Protein AF-A0A1H7T456-F1 (afdb_monomer)

Structure (mmCIF, N/CA/C/O backbone):
data_AF-A0A1H7T456-F1
#
_entry.id   AF-A0A1H7T456-F1
#
loop_
_atom_site.group_PDB
_atom_site.id
_atom_site.type_symbol
_atom_site.label_atom_id
_atom_site.label_alt_id
_atom_site.label_comp_id
_atom_site.label_asym_id
_atom_site.label_entity_id
_atom_site.label_seq_id
_atom_site.pdbx_PDB_ins_code
_atom_site.Cartn_x
_atom_site.Cartn_y
_atom_site.Cartn_z
_atom_site.occupancy
_atom_site.B_iso_or_equiv
_atom_site.auth_seq_id
_atom_site.auth_comp_id
_atom_site.auth_asym_id
_atom_site.auth_atom_id
_atom_site.pdbx_PDB_model_num
ATOM 1 N N . MET A 1 1 ? -20.010 29.864 -3.613 1.00 35.97 1 MET A N 1
ATOM 2 C CA . MET A 1 1 ? -19.569 29.038 -4.760 1.00 35.97 1 MET A CA 1
ATOM 3 C C . MET A 1 1 ? -18.246 28.387 -4.394 1.00 35.97 1 MET A C 1
ATOM 5 O O . MET A 1 1 ? -17.247 29.079 -4.259 1.00 35.97 1 MET A O 1
ATOM 9 N N . THR A 1 2 ? -18.278 27.090 -4.102 1.00 37.38 2 THR A N 1
ATOM 10 C CA . THR A 1 2 ? -17.153 26.292 -3.592 1.00 37.38 2 THR A CA 1
ATOM 11 C C . THR A 1 2 ? -16.057 26.164 -4.649 1.00 37.38 2 THR A C 1
ATOM 13 O O . THR A 1 2 ? -16.318 25.664 -5.740 1.00 37.38 2 THR A O 1
ATOM 16 N N . LEU A 1 3 ? -14.831 26.604 -4.336 1.00 43.25 3 LEU A N 1
ATOM 17 C CA . LEU A 1 3 ? -13.657 26.368 -5.179 1.00 43.25 3 LEU A CA 1
ATOM 18 C C . LEU A 1 3 ? -13.373 24.857 -5.234 1.00 43.25 3 LEU A C 1
ATOM 20 O O . LEU A 1 3 ? -12.756 24.287 -4.333 1.00 43.25 3 LEU A O 1
ATOM 24 N N . MET A 1 4 ? -13.811 24.204 -6.310 1.00 36.12 4 MET A N 1
ATOM 25 C CA . MET A 1 4 ? -13.294 22.900 -6.711 1.00 36.12 4 MET A CA 1
ATOM 26 C C . MET A 1 4 ? -11.824 23.074 -7.098 1.00 36.12 4 MET A C 1
ATOM 28 O O . MET A 1 4 ? -11.492 23.676 -8.119 1.00 36.12 4 MET A O 1
ATOM 32 N N . ARG A 1 5 ? -10.926 22.560 -6.255 1.00 43.53 5 ARG A N 1
ATOM 33 C CA . ARG A 1 5 ? -9.494 22.465 -6.547 1.00 43.53 5 ARG A CA 1
ATOM 34 C C . ARG A 1 5 ? -9.312 21.571 -7.776 1.00 43.53 5 ARG A C 1
ATOM 36 O O . ARG A 1 5 ? -9.475 20.355 -7.695 1.00 43.53 5 ARG A O 1
ATOM 43 N N . LYS A 1 6 ? -8.992 22.187 -8.914 1.00 38.25 6 LYS A N 1
ATOM 44 C CA . LYS A 1 6 ? -8.613 21.512 -10.159 1.00 38.25 6 LYS A CA 1
ATOM 45 C C . LYS A 1 6 ? -7.351 20.687 -9.870 1.00 38.25 6 LYS A C 1
ATOM 47 O O . LYS A 1 6 ? -6.287 21.256 -9.637 1.00 38.25 6 LYS A O 1
ATOM 52 N N . ARG A 1 7 ? -7.468 19.357 -9.798 1.00 41.75 7 ARG A N 1
ATOM 53 C CA . ARG A 1 7 ? -6.298 18.475 -9.681 1.00 41.75 7 ARG A CA 1
ATOM 54 C C . ARG A 1 7 ? -5.581 18.475 -11.029 1.00 41.75 7 ARG A C 1
ATOM 56 O O . ARG A 1 7 ? -6.198 18.242 -12.064 1.00 41.75 7 ARG A O 1
ATOM 63 N N . VAL A 1 8 ? -4.294 18.801 -10.977 1.00 40.78 8 VAL A N 1
ATOM 64 C CA . VAL A 1 8 ? -3.318 18.700 -12.065 1.00 40.78 8 VAL A CA 1
ATOM 65 C C . VAL A 1 8 ? -3.446 17.321 -12.720 1.00 40.78 8 VAL A C 1
ATOM 67 O O . VAL A 1 8 ? -3.282 16.310 -12.041 1.00 40.78 8 VAL A O 1
ATOM 70 N N . SER A 1 9 ? -3.775 17.290 -14.015 1.00 44.75 9 SER A N 1
ATOM 71 C CA . SER A 1 9 ? -3.486 16.128 -14.862 1.00 44.75 9 SER A CA 1
ATOM 72 C C . SER A 1 9 ? -1.991 16.159 -15.143 1.00 44.75 9 SER A C 1
ATOM 74 O O . SER A 1 9 ? -1.476 17.170 -15.617 1.00 44.75 9 SER A O 1
ATOM 76 N N . LEU A 1 10 ? -1.297 15.104 -14.727 1.00 41.81 10 LEU A N 1
ATOM 77 C CA . LEU A 1 10 ? 0.098 14.871 -15.060 1.00 41.81 10 LEU A CA 1
ATOM 78 C C . LEU A 1 10 ? 0.103 13.702 -16.042 1.00 41.81 10 LEU A C 1
ATOM 80 O O . LEU A 1 10 ? -0.126 12.558 -15.650 1.00 41.81 10 LEU A O 1
ATOM 84 N N . ASP A 1 11 ? 0.304 14.010 -17.317 1.00 36.66 11 ASP A N 1
ATOM 85 C CA . ASP A 1 11 ? 0.242 13.054 -18.420 1.00 36.66 11 ASP A CA 1
ATOM 86 C C . ASP A 1 11 ? 1.558 12.257 -18.471 1.00 36.66 11 ASP A C 1
ATOM 88 O O . ASP A 1 11 ? 2.381 12.399 -19.371 1.00 36.66 11 ASP A O 1
ATOM 92 N N . ALA A 1 12 ? 1.802 11.428 -17.459 1.00 39.56 12 ALA A N 1
ATOM 93 C CA . ALA A 1 12 ? 2.766 10.344 -17.555 1.00 39.56 12 ALA A CA 1
ATOM 94 C C . ALA A 1 12 ? 1.983 9.102 -17.983 1.00 39.56 12 ALA A C 1
ATOM 96 O O . ALA A 1 12 ? 1.203 8.564 -17.200 1.00 39.56 12 ALA A O 1
ATOM 97 N N . VAL A 1 13 ? 2.166 8.637 -19.223 1.00 42.53 13 VAL A N 1
ATOM 98 C CA . VAL A 1 13 ? 1.592 7.358 -19.678 1.00 42.53 13 VAL A CA 1
ATOM 99 C C . VAL A 1 13 ? 2.400 6.207 -19.061 1.00 42.53 13 VAL A C 1
ATOM 101 O O . VAL A 1 13 ? 3.111 5.474 -19.739 1.00 42.53 13 VAL A O 1
ATOM 104 N N . GLY A 1 14 ? 2.341 6.086 -17.738 1.00 48.25 14 GLY A N 1
ATOM 105 C CA . GLY A 1 14 ? 2.567 4.836 -17.030 1.00 48.25 14 GLY A CA 1
ATOM 106 C C . GLY A 1 14 ? 1.208 4.172 -16.874 1.00 48.25 14 GLY A C 1
ATOM 107 O O . GLY A 1 14 ? 0.253 4.832 -16.469 1.00 48.25 14 GLY A O 1
ATOM 108 N N . GLN A 1 15 ? 1.083 2.891 -17.220 1.00 52.28 15 GLN A N 1
ATOM 109 C CA . GLN A 1 15 ? -0.116 2.130 -16.869 1.00 52.28 15 GLN A CA 1
ATOM 110 C C . GLN A 1 15 ? -0.268 2.181 -15.345 1.00 52.28 15 GLN A C 1
ATOM 112 O O . GLN A 1 15 ? 0.459 1.513 -14.616 1.00 52.28 15 GLN A O 1
ATOM 117 N N . HIS A 1 16 ? -1.176 3.024 -14.863 1.00 61.12 16 HIS A N 1
ATOM 118 C CA . HIS A 1 16 ? -1.498 3.108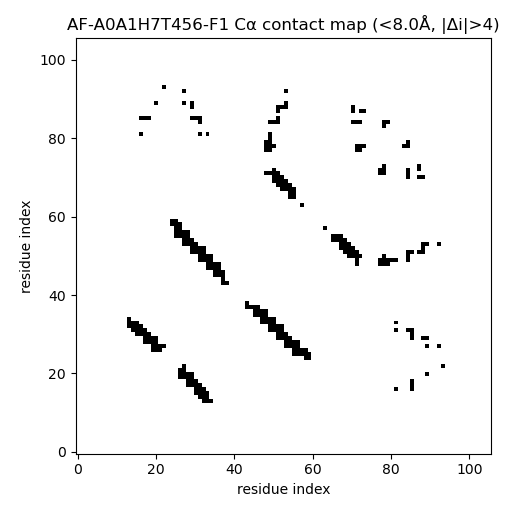 -13.452 1.00 61.12 16 HIS A CA 1
ATOM 119 C C . HIS A 1 16 ? -2.499 2.000 -13.156 1.00 61.12 16 HIS A C 1
ATOM 121 O O . HIS A 1 16 ? -3.709 2.208 -13.206 1.00 61.12 16 HIS A O 1
ATOM 127 N N . MET A 1 17 ? -2.001 0.796 -12.870 1.00 78.19 17 MET A N 1
ATOM 128 C CA . MET A 1 17 ? -2.847 -0.188 -12.206 1.00 78.19 17 MET A CA 1
ATOM 129 C C . MET A 1 17 ? -3.147 0.351 -10.811 1.00 78.19 17 MET A C 1
ATOM 131 O O . MET A 1 17 ? -2.245 0.450 -9.982 1.00 78.19 17 MET A O 1
ATOM 135 N N . ASN A 1 18 ? -4.396 0.727 -10.559 1.00 83.25 18 ASN A N 1
ATOM 136 C CA . ASN A 1 18 ? -4.856 1.129 -9.241 1.00 83.25 18 ASN A CA 1
ATOM 137 C C . ASN A 1 18 ? -5.957 0.193 -8.749 1.00 83.25 18 ASN A C 1
ATOM 139 O O . ASN A 1 18 ? -6.806 -0.271 -9.512 1.00 83.25 18 ASN A O 1
ATOM 143 N N . ARG A 1 19 ? -5.933 -0.103 -7.454 1.00 87.25 19 ARG A N 1
ATOM 144 C CA . ARG A 1 19 ? -6.968 -0.874 -6.778 1.00 87.25 19 ARG A CA 1
ATOM 145 C C . ARG A 1 19 ? -7.240 -0.279 -5.415 1.00 87.25 19 ARG A C 1
ATOM 147 O O . ARG A 1 19 ? -6.330 0.019 -4.646 1.00 87.25 19 ARG A O 1
ATOM 154 N N . THR A 1 20 ? -8.524 -0.159 -5.124 1.00 86.25 20 THR A N 1
ATOM 155 C CA . THR A 1 20 ? -9.006 0.252 -3.817 1.00 86.25 20 THR A CA 1
ATOM 156 C C . THR A 1 20 ? -9.396 -0.979 -3.013 1.00 86.25 20 THR A C 1
ATOM 158 O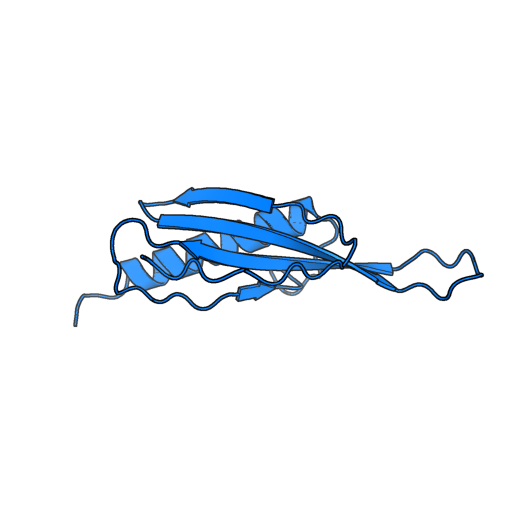 O . THR A 1 20 ? -10.130 -1.836 -3.501 1.00 86.25 20 THR A O 1
ATOM 161 N N . TYR A 1 21 ? -8.915 -1.050 -1.780 1.00 86.44 21 TYR A N 1
ATOM 162 C CA . TYR A 1 21 ? -9.180 -2.129 -0.841 1.00 86.44 21 TYR A CA 1
ATOM 163 C C . TYR A 1 21 ? -9.755 -1.566 0.449 1.00 86.44 21 TYR A C 1
ATOM 165 O O . TYR A 1 21 ? -9.393 -0.469 0.870 1.00 86.44 21 TYR A O 1
ATOM 173 N N . GLU A 1 22 ? -10.613 -2.335 1.105 1.00 87.62 22 GLU A N 1
ATOM 174 C CA . GLU A 1 22 ? -11.079 -2.022 2.450 1.00 87.62 22 GLU A CA 1
ATOM 175 C C . GLU A 1 22 ? -10.456 -3.008 3.437 1.00 87.62 22 GLU A C 1
ATOM 177 O O . GLU A 1 22 ? -10.410 -4.215 3.195 1.00 87.62 22 GLU A O 1
ATOM 182 N N . TYR A 1 23 ? -9.920 -2.488 4.537 1.00 88.25 23 TYR A N 1
ATOM 183 C CA . TYR A 1 23 ? -9.315 -3.292 5.589 1.00 88.25 23 TYR A CA 1
ATOM 184 C C . TYR A 1 23 ? -9.580 -2.649 6.945 1.00 88.25 23 TYR A C 1
ATOM 186 O O . TYR A 1 23 ? -9.191 -1.508 7.181 1.00 88.25 23 TYR A O 1
ATOM 194 N N . ARG A 1 24 ? -10.265 -3.382 7.834 1.00 84.56 24 ARG A N 1
ATOM 195 C CA . ARG A 1 24 ? -10.606 -2.940 9.201 1.00 84.56 24 ARG A CA 1
ATOM 196 C C . ARG A 1 24 ? -11.255 -1.546 9.265 1.00 84.56 24 ARG A C 1
ATOM 198 O O . ARG A 1 24 ? -10.974 -0.769 10.167 1.00 84.56 24 ARG A O 1
ATOM 205 N N . GLY A 1 25 ? -12.099 -1.217 8.284 1.00 80.88 25 GLY A N 1
ATOM 206 C CA . GLY A 1 25 ? -12.768 0.088 8.194 1.00 80.88 25 GLY A CA 1
ATOM 207 C C . GLY A 1 25 ? -11.919 1.216 7.592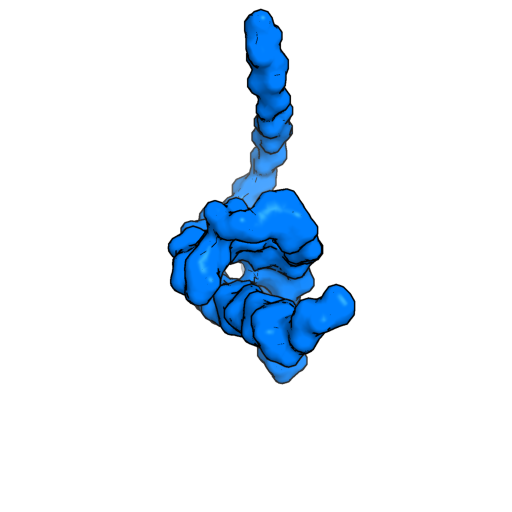 1.00 80.88 25 GLY A C 1
ATOM 208 O O . GLY A 1 25 ? -12.415 2.329 7.446 1.00 80.88 25 GLY A O 1
ATOM 209 N N . TYR A 1 26 ? -10.672 0.952 7.194 1.00 82.31 26 TYR A N 1
ATOM 210 C CA . TYR A 1 26 ? -9.847 1.874 6.412 1.00 82.31 26 TYR A CA 1
ATOM 211 C C . TYR A 1 26 ? -9.935 1.544 4.926 1.00 82.31 26 TYR A C 1
ATOM 213 O O . TYR A 1 26 ? -10.016 0.376 4.542 1.00 82.31 26 TYR A O 1
ATOM 221 N N . ARG A 1 27 ? -9.857 2.574 4.079 1.00 85.50 27 ARG A N 1
ATOM 222 C CA . ARG A 1 27 ? -9.773 2.415 2.628 1.00 85.50 27 ARG A CA 1
ATOM 223 C C . ARG A 1 27 ? -8.342 2.673 2.163 1.00 85.50 27 ARG A C 1
ATOM 225 O O . ARG A 1 27 ? -7.777 3.732 2.425 1.00 85.50 27 ARG A O 1
ATOM 232 N N . LEU A 1 28 ? -7.762 1.704 1.468 1.00 85.31 28 LEU A N 1
ATOM 233 C CA . LEU A 1 28 ? -6.424 1.767 0.897 1.00 85.31 28 LEU A CA 1
ATOM 234 C C . LEU A 1 28 ? -6.543 1.901 -0.614 1.00 85.31 28 LEU A C 1
ATOM 236 O O . LEU A 1 28 ? -7.116 1.036 -1.266 1.00 85.31 28 LEU A O 1
ATOM 240 N N . ASP A 1 29 ? -5.986 2.964 -1.169 1.00 87.56 29 ASP A N 1
ATOM 241 C CA . ASP A 1 29 ? -5.789 3.127 -2.602 1.00 87.56 29 ASP A CA 1
ATOM 242 C C . ASP A 1 29 ? -4.343 2.753 -2.933 1.00 87.56 29 ASP A C 1
ATOM 244 O O . ASP A 1 29 ? -3.397 3.456 -2.566 1.00 87.56 29 ASP A O 1
ATOM 248 N N . VAL A 1 30 ? -4.168 1.597 -3.568 1.00 87.12 30 VAL A N 1
ATOM 249 C CA . VAL A 1 30 ? -2.863 1.091 -3.985 1.00 87.12 30 VAL A CA 1
ATOM 250 C C . VAL A 1 30 ? -2.755 1.276 -5.485 1.00 87.12 30 VAL A C 1
ATOM 252 O O . VAL A 1 30 ? -3.534 0.715 -6.250 1.00 87.12 30 VAL A O 1
ATOM 255 N N . SER A 1 31 ? -1.765 2.048 -5.906 1.00 87.75 31 SER A N 1
ATOM 256 C CA . SER A 1 31 ? -1.463 2.292 -7.313 1.00 87.75 31 SER A CA 1
ATOM 257 C C . SER A 1 31 ? -0.062 1.805 -7.647 1.00 87.75 31 SER A C 1
ATOM 259 O O . SER A 1 31 ? 0.802 1.768 -6.777 1.00 87.75 31 SER A O 1
ATOM 261 N N . VAL A 1 32 ? 0.168 1.412 -8.893 1.00 84.50 32 VAL A N 1
ATOM 262 C CA . VAL A 1 32 ? 1.486 0.993 -9.372 1.00 84.50 32 VAL A CA 1
ATOM 263 C C . VAL A 1 32 ? 1.982 1.971 -10.415 1.00 84.50 32 VAL A C 1
ATOM 265 O O . VAL A 1 32 ? 1.265 2.323 -11.347 1.00 84.50 32 VAL A O 1
ATOM 268 N N . GLU A 1 33 ? 3.228 2.388 -10.252 1.00 86.50 33 GLU A N 1
ATOM 269 C CA . GLU A 1 33 ? 3.994 3.113 -11.252 1.00 86.50 33 GLU A CA 1
ATOM 270 C C . GLU A 1 33 ? 5.007 2.151 -11.882 1.00 86.50 33 GLU A C 1
ATOM 272 O O . GLU A 1 33 ? 5.922 1.663 -11.215 1.00 86.50 33 GLU A O 1
ATOM 277 N N . ALA A 1 34 ? 4.844 1.865 -13.176 1.00 79.00 34 ALA A N 1
ATOM 278 C CA . ALA A 1 34 ? 5.798 1.081 -13.952 1.00 79.00 34 ALA A CA 1
ATOM 279 C C . ALA A 1 34 ? 6.799 2.012 -14.656 1.00 79.00 34 ALA A C 1
ATOM 281 O O . ALA A 1 34 ? 6.458 2.714 -15.608 1.00 79.00 34 ALA A O 1
ATOM 282 N N . LEU A 1 35 ? 8.053 2.002 -14.207 1.00 74.75 35 LEU A N 1
ATOM 283 C CA . LEU A 1 35 ? 9.154 2.725 -14.836 1.00 74.75 35 LEU A CA 1
ATOM 284 C C . LEU A 1 35 ? 9.842 1.815 -15.856 1.00 74.75 35 LEU A C 1
ATOM 286 O O . LEU A 1 35 ? 10.422 0.788 -15.499 1.00 74.75 35 LEU A O 1
ATOM 290 N N . CYS A 1 36 ? 9.794 2.195 -17.131 1.00 64.50 36 CYS A N 1
ATOM 291 C CA . CYS A 1 36 ? 10.549 1.528 -18.189 1.00 64.50 36 CYS A CA 1
ATOM 292 C C . CYS A 1 36 ? 11.870 2.267 -18.419 1.00 64.50 36 CYS A C 1
ATOM 294 O O . CYS A 1 36 ? 11.869 3.398 -18.900 1.00 64.50 36 CYS A O 1
ATOM 296 N N . PHE A 1 37 ? 12.999 1.619 -18.127 1.00 63.62 37 PHE A N 1
ATOM 297 C CA . PHE A 1 37 ? 14.316 2.139 -18.496 1.00 63.62 37 PHE A CA 1
ATOM 298 C C . PHE A 1 37 ? 14.745 1.513 -19.827 1.00 63.62 37 PHE A C 1
ATOM 300 O O . PHE A 1 37 ? 15.059 0.323 -19.890 1.00 63.62 37 PHE A O 1
ATOM 307 N N . GLY A 1 38 ? 14.731 2.306 -20.900 1.00 55.75 38 GLY A N 1
ATOM 308 C CA . GLY A 1 38 ? 15.195 1.893 -22.223 1.00 55.75 38 GLY A CA 1
ATOM 309 C C . GLY A 1 38 ? 15.687 3.087 -23.035 1.00 55.75 38 GLY A C 1
ATOM 310 O O . GLY A 1 38 ? 15.020 4.116 -23.099 1.00 55.75 38 GLY A O 1
ATOM 311 N N . GLN A 1 39 ? 16.861 2.960 -23.653 1.00 50.66 39 GLN A N 1
ATOM 312 C CA . GLN A 1 39 ? 17.328 3.914 -24.656 1.00 50.66 39 GLN A CA 1
ATOM 313 C C . GLN A 1 39 ? 16.527 3.680 -25.941 1.00 50.66 39 GLN A C 1
ATOM 315 O O . GLN A 1 39 ? 16.528 2.569 -26.476 1.00 50.66 39 GLN A O 1
ATOM 320 N N . ALA A 1 40 ? 15.836 4.712 -26.431 1.00 49.88 40 ALA A N 1
ATOM 321 C CA . ALA A 1 40 ? 15.128 4.650 -27.704 1.00 49.88 40 ALA A CA 1
ATOM 322 C C . ALA A 1 40 ? 16.101 4.203 -28.813 1.00 49.88 40 ALA A C 1
ATOM 324 O O . ALA A 1 40 ? 17.098 4.873 -29.072 1.00 49.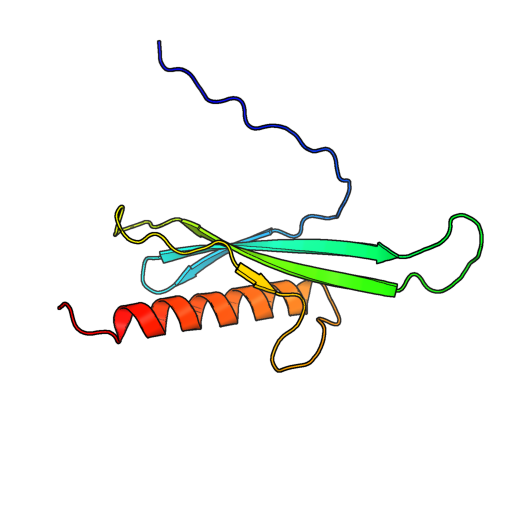88 40 ALA A O 1
ATOM 325 N N . GLY A 1 41 ? 15.836 3.050 -29.436 1.00 51.50 41 GLY A N 1
ATOM 326 C CA . GLY A 1 41 ? 16.549 2.600 -30.637 1.00 51.50 41 GLY A CA 1
ATOM 327 C C . GLY A 1 41 ? 17.394 1.328 -30.524 1.00 51.50 41 GLY A C 1
ATOM 328 O O . GLY A 1 41 ? 17.891 0.866 -31.547 1.00 51.50 41 GLY A O 1
ATOM 329 N N . ARG A 1 42 ? 17.543 0.700 -29.351 1.00 47.62 42 ARG A N 1
ATOM 330 C CA . ARG A 1 42 ? 18.119 -0.658 -29.271 1.00 47.62 42 ARG A CA 1
ATOM 331 C C . ARG A 1 42 ? 17.179 -1.561 -28.495 1.00 47.62 42 ARG A C 1
ATOM 333 O O . ARG A 1 42 ? 16.750 -1.198 -27.407 1.00 47.62 42 ARG A O 1
ATOM 340 N N . THR A 1 43 ? 16.893 -2.732 -29.061 1.00 49.16 43 THR A N 1
ATOM 341 C CA . THR A 1 43 ? 16.171 -3.875 -28.477 1.00 49.16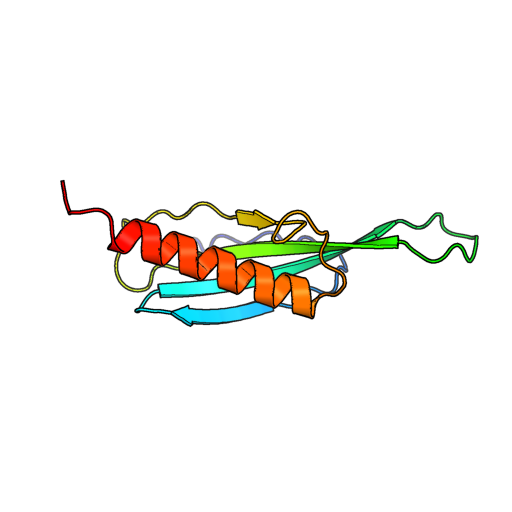 43 THR A CA 1
ATOM 342 C C . THR A 1 43 ? 16.917 -4.432 -27.259 1.00 49.16 43 THR A C 1
ATOM 344 O O . THR A 1 43 ? 17.317 -5.589 -27.210 1.00 49.16 43 THR A O 1
ATOM 347 N N . MET A 1 44 ? 17.200 -3.584 -26.281 1.00 48.41 44 MET A N 1
ATOM 348 C CA . MET A 1 44 ? 17.729 -3.968 -24.993 1.00 48.41 44 MET A CA 1
ATOM 349 C C . MET A 1 44 ? 16.500 -4.134 -24.116 1.00 48.41 44 MET A C 1
ATOM 351 O O . MET A 1 44 ? 15.770 -3.166 -23.913 1.00 48.41 44 MET A O 1
ATOM 355 N N . LEU A 1 45 ? 16.231 -5.377 -23.704 1.00 50.59 45 LEU A N 1
ATOM 356 C CA . LEU A 1 45 ? 15.168 -5.765 -22.772 1.00 50.59 45 LEU A CA 1
ATOM 357 C C . LEU A 1 45 ? 14.941 -4.645 -21.752 1.00 50.59 45 LEU A C 1
ATOM 359 O O . LEU A 1 45 ? 15.767 -4.453 -20.858 1.00 50.59 45 LEU A O 1
ATOM 363 N N . ALA A 1 46 ? 13.872 -3.866 -21.940 1.00 56.22 46 ALA A N 1
ATOM 364 C CA . ALA A 1 46 ? 13.576 -2.737 -21.077 1.00 56.22 46 ALA A CA 1
ATOM 365 C C . ALA A 1 46 ? 13.451 -3.281 -19.654 1.00 56.22 46 ALA A C 1
ATOM 367 O O . ALA A 1 46 ? 12.559 -4.084 -19.369 1.00 56.22 46 ALA A O 1
ATOM 368 N N . ARG A 1 47 ? 14.371 -2.893 -18.766 1.00 60.97 47 ARG A N 1
ATOM 369 C CA . ARG A 1 47 ? 14.256 -3.260 -17.356 1.00 60.97 47 ARG A CA 1
ATOM 370 C C . ARG A 1 47 ? 13.085 -2.458 -16.809 1.00 60.97 47 ARG A C 1
ATOM 372 O O . ARG A 1 47 ? 13.175 -1.237 -16.676 1.00 60.97 47 ARG A O 1
ATOM 379 N N . ARG A 1 48 ? 11.965 -3.139 -16.572 1.00 68.19 48 ARG A N 1
ATOM 380 C CA . ARG A 1 48 ? 10.811 -2.563 -15.885 1.00 68.19 48 ARG A CA 1
ATOM 381 C C . ARG A 1 48 ? 11.081 -2.594 -14.390 1.00 68.19 48 ARG A C 1
ATOM 383 O O . ARG A 1 48 ? 11.434 -3.639 -13.854 1.00 68.19 48 ARG A O 1
ATOM 390 N N . ARG A 1 49 ? 10.925 -1.449 -13.735 1.00 79.44 49 ARG A N 1
ATOM 391 C CA . ARG A 1 49 ? 10.867 -1.347 -12.277 1.00 79.44 49 ARG A CA 1
ATOM 392 C C . ARG A 1 49 ? 9.450 -0.959 -11.901 1.00 79.44 49 ARG A C 1
ATOM 394 O O . ARG A 1 49 ? 8.909 -0.021 -12.479 1.00 79.44 49 ARG A O 1
ATOM 401 N N . TYR A 1 50 ? 8.873 -1.662 -10.941 1.00 83.12 50 TYR A N 1
ATOM 402 C CA . TYR A 1 50 ? 7.533 -1.371 -10.451 1.00 83.12 50 TYR A CA 1
ATOM 403 C C . TYR A 1 50 ? 7.634 -0.718 -9.079 1.00 83.12 50 TYR A C 1
ATOM 405 O O . TYR A 1 50 ? 8.404 -1.165 -8.232 1.00 83.12 50 TYR A O 1
ATOM 413 N N . ILE A 1 51 ? 6.881 0.358 -8.878 1.00 84.88 51 ILE A N 1
ATOM 414 C CA . ILE A 1 51 ? 6.781 1.068 -7.606 1.00 84.88 51 ILE A CA 1
ATOM 415 C C . ILE A 1 51 ? 5.324 1.015 -7.165 1.00 84.88 51 ILE A C 1
ATOM 417 O O . ILE A 1 51 ? 4.447 1.534 -7.851 1.00 84.88 51 ILE A O 1
ATOM 421 N N . ALA A 1 52 ? 5.061 0.407 -6.016 1.00 86.75 52 ALA A N 1
ATOM 422 C CA . ALA A 1 52 ? 3.772 0.469 -5.355 1.00 86.75 52 ALA A CA 1
ATOM 423 C C . ALA A 1 52 ? 3.645 1.792 -4.596 1.00 86.75 52 ALA A C 1
ATOM 425 O O . ALA A 1 52 ? 4.491 2.145 -3.776 1.00 86.75 52 ALA A O 1
ATOM 426 N N . VAL A 1 53 ? 2.568 2.521 -4.843 1.00 86.75 53 VAL A N 1
ATOM 427 C CA . VAL A 1 53 ? 2.218 3.764 -4.167 1.00 86.75 53 VAL A CA 1
ATOM 428 C C . VAL A 1 53 ? 0.928 3.535 -3.397 1.00 86.75 53 VAL A C 1
ATOM 430 O O . VAL A 1 53 ? -0.137 3.364 -3.988 1.00 86.75 53 VAL A O 1
ATOM 433 N N . VAL A 1 54 ? 1.028 3.542 -2.073 1.00 84.31 54 VAL A N 1
ATOM 434 C CA . VAL A 1 54 ? -0.086 3.295 -1.156 1.00 84.31 54 VAL A CA 1
ATOM 435 C C . VAL A 1 54 ? -0.541 4.618 -0.566 1.00 84.31 54 VAL A C 1
ATOM 437 O O . VAL A 1 54 ? 0.238 5.333 0.071 1.00 84.31 54 VAL A O 1
ATOM 440 N N . ARG A 1 55 ? -1.815 4.937 -0.763 1.00 84.50 55 ARG A N 1
ATOM 441 C CA . ARG A 1 55 ? -2.493 6.079 -0.156 1.00 84.50 55 ARG A CA 1
ATOM 442 C C . ARG A 1 55 ? -3.621 5.564 0.716 1.00 84.50 55 ARG A C 1
ATOM 444 O O . ARG A 1 55 ? -4.383 4.695 0.309 1.00 84.50 55 ARG A O 1
ATOM 451 N N . PHE A 1 56 ? -3.758 6.131 1.901 1.00 79.75 56 PHE A N 1
ATOM 452 C CA . PHE A 1 56 ? -4.860 5.796 2.788 1.00 79.75 56 PHE A CA 1
ATOM 453 C C . PHE A 1 56 ? -5.898 6.895 2.701 1.00 79.75 56 PHE A C 1
ATOM 455 O O . PHE A 1 56 ? -5.584 8.082 2.788 1.00 79.75 56 PHE A O 1
ATOM 462 N N . VAL A 1 57 ? -7.140 6.481 2.532 1.00 69.88 57 VAL A N 1
ATOM 463 C CA . VAL A 1 57 ? -8.299 7.348 2.637 1.00 69.88 57 VAL A CA 1
ATOM 464 C C . VAL A 1 57 ? -9.007 6.907 3.907 1.00 69.88 57 VAL A C 1
ATOM 466 O O . VAL A 1 57 ? -9.616 5.837 3.958 1.00 69.88 57 VAL A O 1
ATOM 469 N N . ALA A 1 58 ? -8.856 7.686 4.976 1.00 63.97 58 ALA A N 1
ATOM 470 C CA . ALA A 1 58 ? -9.532 7.387 6.227 1.00 63.97 58 ALA A CA 1
ATOM 471 C C . ALA A 1 58 ? -11.050 7.471 6.011 1.00 63.97 58 ALA A C 1
ATOM 473 O O . ALA A 1 58 ? -11.554 8.485 5.529 1.00 63.97 58 ALA A O 1
ATOM 474 N N . ALA A 1 59 ? -11.769 6.396 6.341 1.00 56.81 59 ALA A N 1
ATOM 475 C CA . ALA A 1 59 ? -13.230 6.388 6.310 1.00 56.81 59 ALA A CA 1
ATOM 476 C C . ALA A 1 59 ? -13.847 6.696 7.688 1.00 56.81 59 ALA A C 1
ATOM 478 O O . ALA A 1 59 ? -15.014 7.066 7.741 1.00 56.81 59 ALA A O 1
ATOM 479 N N . HIS A 1 60 ? -13.074 6.580 8.780 1.00 54.38 60 HIS A N 1
ATOM 480 C CA . HIS A 1 60 ? -13.593 6.687 10.151 1.00 54.38 60 HIS A CA 1
ATOM 481 C C . HIS A 1 60 ? -12.842 7.667 11.068 1.00 54.38 60 HIS A C 1
ATOM 483 O O . HIS A 1 60 ? -13.494 8.379 11.824 1.00 54.38 60 HIS A O 1
ATOM 489 N N . ASP A 1 61 ? -11.513 7.768 10.970 1.00 56.84 61 ASP A N 1
ATOM 490 C CA . ASP A 1 61 ? -10.715 8.737 11.736 1.00 56.84 61 ASP A CA 1
ATOM 491 C C . ASP A 1 61 ? -10.190 9.835 10.815 1.00 56.84 61 ASP A C 1
ATOM 493 O O . ASP A 1 61 ? -9.136 9.700 10.193 1.00 56.84 61 ASP A O 1
ATOM 497 N N . ALA A 1 62 ? -10.918 10.949 10.729 1.00 56.28 62 ALA A N 1
ATOM 498 C CA . ALA A 1 62 ? -10.502 12.121 9.950 1.00 56.28 62 ALA A CA 1
ATOM 499 C C . ALA A 1 62 ? -9.170 12.742 10.437 1.00 56.28 62 ALA A C 1
ATOM 501 O O . ALA A 1 62 ? -8.606 13.597 9.760 1.00 56.28 62 ALA A O 1
ATOM 502 N N . THR A 1 63 ? -8.671 12.309 11.596 1.00 57.19 63 THR A N 1
ATOM 503 C CA . THR A 1 63 ? -7.410 12.711 12.233 1.00 57.19 63 THR A CA 1
ATOM 504 C C . THR A 1 63 ? -6.258 11.730 11.991 1.00 57.19 63 THR A C 1
ATOM 506 O O . THR A 1 63 ? -5.107 12.067 12.275 1.00 57.19 63 THR A O 1
ATOM 509 N N . ALA A 1 64 ? -6.518 10.527 11.464 1.00 61.75 64 ALA A N 1
ATOM 510 C CA . ALA A 1 64 ? -5.474 9.548 11.174 1.00 61.75 64 ALA A CA 1
ATOM 511 C C . ALA A 1 64 ? -4.772 9.886 9.850 1.00 61.75 64 ALA A C 1
ATOM 513 O O . ALA A 1 64 ? -5.095 9.358 8.784 1.00 61.75 64 ALA A O 1
ATOM 514 N N . GLU A 1 65 ? -3.783 10.776 9.920 1.00 67.56 65 GLU A N 1
ATOM 515 C CA . GLU A 1 65 ? -2.890 11.052 8.798 1.00 67.56 65 GLU A CA 1
ATOM 516 C C . GLU A 1 65 ? -1.900 9.893 8.622 1.00 67.56 65 GLU A C 1
ATOM 518 O O . GLU A 1 65 ? -0.945 9.720 9.388 1.00 67.56 65 GLU A O 1
ATOM 523 N N . PHE A 1 66 ? -2.135 9.072 7.600 1.00 73.12 66 PHE A N 1
ATOM 524 C CA . PHE A 1 66 ? -1.151 8.103 7.137 1.00 73.12 66 PHE A CA 1
ATOM 525 C C . PHE A 1 66 ? -0.297 8.725 6.026 1.00 73.12 66 PHE A C 1
ATOM 527 O O . PHE A 1 66 ? -0.845 9.313 5.085 1.00 73.12 66 PHE A O 1
ATOM 534 N N . PRO A 1 67 ? 1.037 8.573 6.074 1.00 80.69 67 PRO A N 1
ATOM 535 C CA . PRO A 1 67 ? 1.889 9.023 4.986 1.00 80.69 67 PRO A CA 1
ATOM 536 C C . PRO A 1 67 ? 1.610 8.210 3.717 1.00 80.69 67 PRO A C 1
ATOM 538 O O . PRO A 1 67 ? 1.289 7.022 3.768 1.00 80.69 67 PRO A O 1
ATOM 541 N N . THR A 1 68 ? 1.775 8.846 2.554 1.00 83.31 68 THR A N 1
ATOM 542 C CA . THR A 1 68 ? 1.820 8.103 1.288 1.00 83.31 68 THR A CA 1
ATOM 543 C C . THR A 1 68 ? 3.093 7.269 1.267 1.00 83.31 68 THR A C 1
ATOM 545 O O . THR A 1 68 ? 4.189 7.820 1.367 1.00 83.31 68 THR A O 1
ATOM 548 N N . MET A 1 69 ? 2.957 5.954 1.120 1.00 87.06 69 MET A N 1
ATOM 549 C CA . MET A 1 69 ? 4.105 5.057 1.035 1.00 87.06 69 MET A CA 1
ATOM 550 C C . MET A 1 69 ? 4.438 4.778 -0.422 1.00 87.06 69 MET A C 1
ATOM 552 O O . MET A 1 69 ? 3.546 4.510 -1.224 1.00 87.06 69 MET A O 1
ATOM 556 N N . ARG A 1 70 ? 5.726 4.832 -0.756 1.00 88.75 70 ARG A N 1
ATOM 557 C CA . ARG A 1 70 ? 6.258 4.401 -2.049 1.00 88.75 70 ARG A CA 1
ATOM 558 C C . ARG A 1 70 ? 7.214 3.252 -1.783 1.00 88.75 70 ARG A C 1
ATOM 560 O O . ARG A 1 70 ? 8.183 3.431 -1.056 1.00 88.75 70 ARG A O 1
ATOM 567 N N . LEU A 1 71 ? 6.900 2.091 -2.332 1.00 88.06 71 LEU A N 1
ATOM 568 C CA . LEU A 1 71 ? 7.652 0.859 -2.161 1.00 88.06 71 LEU A CA 1
ATOM 569 C C . LEU A 1 71 ? 8.112 0.419 -3.540 1.00 88.06 71 LEU A C 1
ATOM 571 O O . LEU A 1 71 ? 7.310 0.329 -4.462 1.00 88.06 71 LEU A O 1
ATOM 575 N N . ASP A 1 72 ? 9.390 0.150 -3.694 1.00 88.69 72 ASP A N 1
ATOM 576 C CA . ASP A 1 72 ? 9.997 -0.404 -4.904 1.00 88.69 72 ASP A CA 1
ATOM 577 C C . ASP A 1 72 ? 10.366 -1.888 -4.742 1.00 88.69 72 ASP A C 1
ATOM 579 O O . ASP A 1 72 ? 10.722 -2.557 -5.714 1.00 88.69 72 ASP A O 1
ATOM 583 N N . GLU A 1 73 ? 10.229 -2.403 -3.521 1.00 87.31 73 GLU A N 1
ATOM 584 C CA . GLU A 1 73 ? 10.500 -3.778 -3.130 1.00 87.31 73 GLU A CA 1
ATOM 585 C C . GLU A 1 73 ? 9.592 -4.238 -1.981 1.00 87.31 73 GLU A C 1
ATOM 587 O O . GLU A 1 73 ? 9.010 -3.435 -1.246 1.00 87.31 73 GL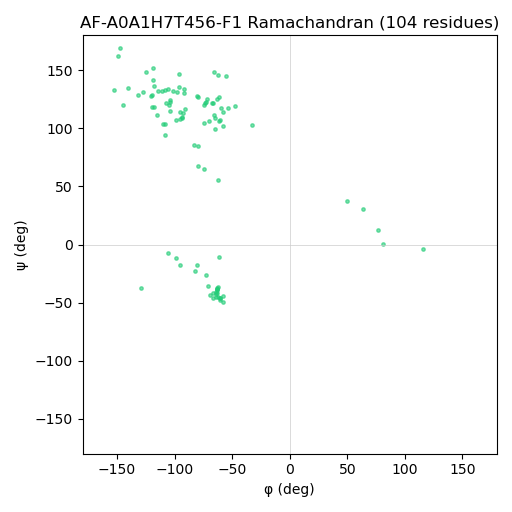U A O 1
ATOM 592 N N . ALA A 1 74 ? 9.505 -5.554 -1.798 1.00 84.44 74 ALA A N 1
ATOM 593 C CA . ALA A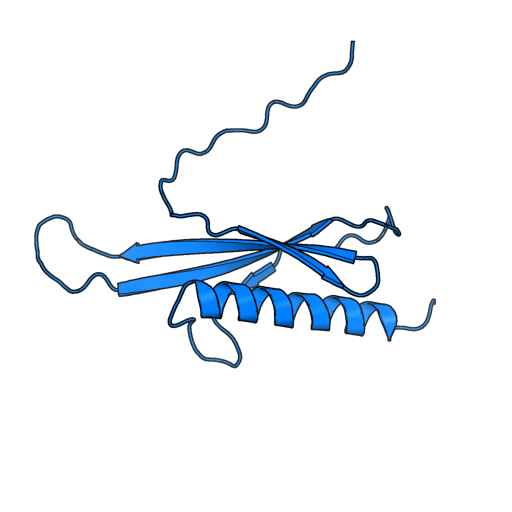 1 74 ? 8.937 -6.172 -0.607 1.00 84.44 74 ALA A CA 1
ATOM 594 C C . ALA A 1 74 ? 9.879 -7.264 -0.096 1.00 84.44 74 ALA A C 1
ATOM 596 O O . ALA A 1 74 ? 10.303 -8.137 -0.848 1.00 84.44 74 ALA A O 1
ATOM 597 N N . GLY A 1 75 ? 10.216 -7.215 1.197 1.00 81.56 75 GLY A N 1
ATOM 598 C CA . GLY A 1 75 ? 11.116 -8.200 1.808 1.00 81.56 75 GLY A CA 1
ATOM 599 C C . GLY A 1 75 ? 12.541 -8.176 1.240 1.00 81.56 75 GLY A C 1
ATOM 600 O O . GLY A 1 75 ? 13.177 -9.223 1.176 1.00 81.56 75 GLY A O 1
ATOM 601 N N . GLY A 1 76 ? 13.027 -7.009 0.799 1.00 84.44 76 GLY A N 1
ATOM 602 C CA . GLY A 1 76 ? 14.364 -6.846 0.217 1.00 84.44 76 GLY A CA 1
ATOM 603 C C . GLY A 1 76 ? 14.497 -7.346 -1.223 1.00 84.44 76 GLY A C 1
ATOM 604 O O . GLY A 1 76 ? 15.615 -7.539 -1.698 1.00 84.44 76 GLY A O 1
ATOM 605 N N . GLN A 1 77 ? 13.381 -7.636 -1.902 1.00 85.12 77 GLN A N 1
ATOM 606 C CA . GLN A 1 77 ? 13.362 -8.022 -3.312 1.00 85.12 77 GLN A CA 1
ATOM 607 C C . GLN A 1 77 ? 12.516 -7.042 -4.131 1.00 85.12 77 GLN A C 1
ATOM 609 O O . GLN A 1 77 ? 11.352 -6.812 -3.779 1.00 85.12 77 GLN A O 1
ATOM 614 N N . PRO A 1 78 ? 13.059 -6.489 -5.235 1.00 86.69 78 PRO A N 1
ATOM 615 C CA . PRO A 1 78 ? 12.297 -5.641 -6.139 1.00 86.69 78 PRO A CA 1
ATOM 616 C C . PRO A 1 78 ? 11.046 -6.347 -6.653 1.00 86.69 78 PRO A C 1
ATOM 618 O O . PRO A 1 78 ? 11.064 -7.552 -6.913 1.00 86.69 78 PRO A O 1
ATOM 621 N N . PHE A 1 79 ? 9.970 -5.592 -6.856 1.00 87.50 79 PHE A N 1
ATOM 622 C CA . PHE A 1 79 ? 8.756 -6.155 -7.440 1.00 87.50 79 PHE A CA 1
ATOM 623 C C . PHE A 1 79 ? 9.024 -6.682 -8.854 1.00 87.50 79 PHE A C 1
ATOM 625 O O . PHE A 1 79 ? 9.536 -5.958 -9.710 1.00 87.50 79 PHE A O 1
ATOM 632 N N . ALA A 1 80 ? 8.663 -7.942 -9.103 1.00 86.69 80 ALA A N 1
ATOM 633 C CA . ALA A 1 80 ? 8.854 -8.591 -10.399 1.00 86.69 80 ALA A CA 1
ATOM 634 C C . ALA A 1 80 ? 7.737 -8.249 -11.401 1.00 86.69 80 ALA A C 1
ATOM 636 O O . ALA A 1 80 ? 7.944 -8.317 -12.616 1.00 86.69 80 ALA A O 1
ATOM 637 N N . SER A 1 81 ? 6.564 -7.846 -10.905 1.00 86.56 81 SER A N 1
ATOM 638 C CA . SER A 1 81 ? 5.400 -7.486 -11.711 1.00 86.56 81 SER A CA 1
ATOM 639 C C . SER A 1 81 ? 4.548 -6.390 -11.064 1.00 86.56 81 SER A C 1
ATOM 641 O O . SER A 1 81 ? 4.700 -6.054 -9.888 1.00 86.56 81 SER A O 1
ATOM 643 N N . GLU A 1 82 ? 3.597 -5.855 -11.833 1.00 85.00 82 GLU A N 1
ATOM 644 C CA . GLU A 1 82 ? 2.596 -4.907 -11.332 1.00 85.00 82 GLU A CA 1
ATOM 645 C C . GLU A 1 82 ? 1.701 -5.542 -10.259 1.00 85.00 82 GLU A C 1
ATOM 647 O O . GLU A 1 82 ? 1.344 -4.891 -9.280 1.00 85.00 82 GLU A O 1
ATOM 652 N N . VAL A 1 83 ? 1.368 -6.828 -10.408 1.00 88.56 83 VAL A N 1
ATOM 653 C CA . VAL A 1 83 ? 0.566 -7.566 -9.423 1.00 88.56 83 VAL A CA 1
ATOM 654 C C . VAL A 1 83 ? 1.339 -7.725 -8.116 1.00 88.56 83 VAL A C 1
ATOM 656 O O . VAL A 1 83 ? 0.767 -7.504 -7.050 1.00 88.56 83 VAL A O 1
ATOM 659 N N . ASP A 1 84 ? 2.638 -8.024 -8.187 1.00 89.19 84 ASP A N 1
ATOM 660 C CA . ASP A 1 84 ? 3.484 -8.123 -6.992 1.00 89.19 84 ASP A CA 1
ATOM 661 C C . ASP A 1 84 ? 3.587 -6.774 -6.278 1.00 89.19 84 ASP A C 1
ATOM 663 O O . ASP A 1 84 ? 3.475 -6.719 -5.055 1.00 89.19 84 ASP A O 1
ATOM 667 N N . ALA A 1 85 ? 3.723 -5.678 -7.032 1.00 89.56 85 ALA A N 1
ATOM 668 C CA . ALA A 1 85 ? 3.705 -4.326 -6.482 1.00 89.56 85 ALA A CA 1
ATOM 669 C C . ALA A 1 85 ? 2.354 -3.995 -5.821 1.00 89.56 85 ALA A C 1
ATOM 671 O O . ALA A 1 85 ? 2.328 -3.498 -4.695 1.00 89.56 85 ALA A O 1
ATOM 672 N N . LEU A 1 86 ? 1.223 -4.326 -6.458 1.00 89.31 86 LEU A N 1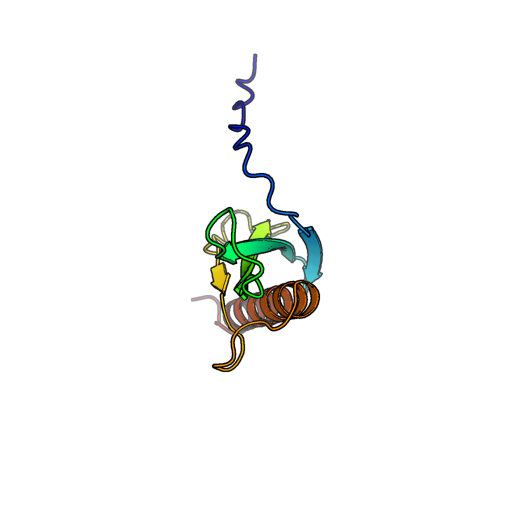
ATOM 673 C CA . LEU A 1 86 ? -0.107 -4.151 -5.859 1.00 89.31 86 LEU A CA 1
ATOM 674 C C . LEU A 1 86 ? -0.240 -4.918 -4.538 1.00 89.31 86 LEU A C 1
ATOM 676 O O . LEU A 1 86 ? -0.661 -4.350 -3.530 1.00 89.31 86 LEU A O 1
ATOM 680 N N . MET A 1 87 ? 0.132 -6.198 -4.526 1.00 91.69 87 MET A N 1
ATOM 681 C CA . MET A 1 87 ? -0.000 -7.044 -3.338 1.00 91.69 87 MET A CA 1
ATOM 682 C C . MET A 1 87 ? 0.991 -6.658 -2.237 1.00 91.69 87 MET A C 1
ATOM 684 O O . MET A 1 87 ? 0.636 -6.683 -1.055 1.00 91.69 87 MET A O 1
ATOM 688 N N . GLY A 1 88 ? 2.203 -6.243 -2.606 1.00 90.94 88 GLY A N 1
ATOM 689 C CA . GLY A 1 88 ? 3.199 -5.708 -1.682 1.00 90.94 88 GLY A CA 1
ATOM 690 C C . GLY A 1 88 ? 2.740 -4.404 -1.037 1.00 90.94 88 GLY A C 1
ATOM 691 O O . GLY A 1 88 ? 2.803 -4.269 0.185 1.00 90.94 88 GLY A O 1
ATOM 692 N N . GLY A 1 89 ? 2.192 -3.483 -1.836 1.00 90.25 89 GLY A N 1
ATOM 693 C CA . GLY A 1 89 ? 1.592 -2.242 -1.352 1.00 90.25 89 GLY A CA 1
ATOM 694 C C . GLY A 1 89 ? 0.413 -2.485 -0.411 1.00 90.25 89 GLY A C 1
ATOM 695 O O . GLY A 1 89 ? 0.361 -1.908 0.674 1.00 90.25 89 GLY A O 1
ATOM 696 N N . TYR A 1 90 ? -0.496 -3.393 -0.775 1.00 89.75 90 TYR A N 1
ATOM 697 C CA . TYR A 1 90 ? -1.616 -3.768 0.087 1.00 89.75 90 TYR A CA 1
ATOM 698 C C . TYR A 1 90 ? -1.140 -4.360 1.421 1.00 89.75 90 TYR A C 1
ATOM 700 O O . TYR A 1 90 ? -1.557 -3.892 2.479 1.00 89.75 90 TYR A O 1
ATOM 708 N N . SER A 1 91 ? -0.202 -5.310 1.385 1.00 92.12 91 SER A N 1
ATOM 709 C CA . SER A 1 91 ? 0.331 -5.963 2.590 1.00 92.12 91 SER A CA 1
ATOM 710 C C . SER A 1 91 ? 1.049 -4.977 3.516 1.00 92.12 91 SER A C 1
ATOM 712 O O . SER A 1 91 ? 0.870 -5.015 4.733 1.00 92.12 91 SER A O 1
ATOM 714 N N . ALA A 1 92 ? 1.848 -4.065 2.956 1.00 90.75 92 ALA A N 1
ATOM 715 C CA . ALA A 1 92 ? 2.487 -3.000 3.725 1.00 90.75 92 ALA A CA 1
ATOM 716 C C . ALA A 1 92 ? 1.451 -2.054 4.346 1.00 90.75 92 ALA A C 1
ATOM 718 O O . ALA A 1 92 ? 1.597 -1.632 5.493 1.00 90.75 92 ALA A O 1
ATOM 719 N N . GLY A 1 93 ? 0.376 -1.764 3.611 1.00 89.38 93 GLY A N 1
ATOM 720 C CA . GLY A 1 93 ? -0.721 -0.950 4.105 1.00 89.38 93 GLY A CA 1
ATO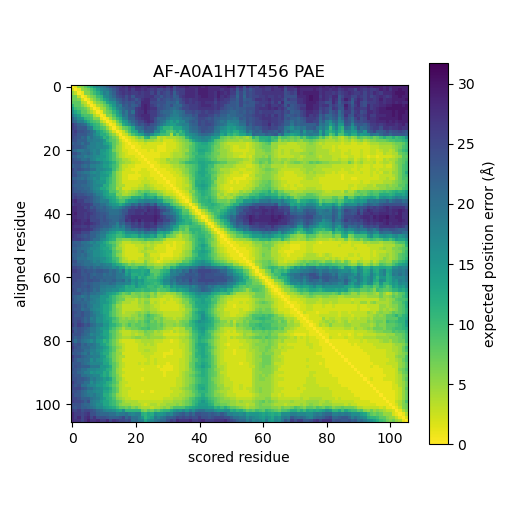M 721 C C . GLY A 1 93 ? -1.475 -1.582 5.274 1.00 89.38 93 GLY A C 1
ATOM 722 O O . GLY A 1 93 ? -1.749 -0.901 6.260 1.00 89.38 93 GLY A O 1
ATOM 723 N N . GLN A 1 94 ? -1.750 -2.886 5.204 1.00 90.75 94 GLN A N 1
ATOM 724 C CA . GLN A 1 94 ? -2.365 -3.631 6.307 1.00 90.75 94 GLN A CA 1
ATOM 725 C C . GLN A 1 94 ? -1.497 -3.595 7.565 1.00 90.75 94 GLN A C 1
ATOM 727 O O . GLN A 1 94 ? -2.009 -3.282 8.635 1.00 90.75 94 GLN A O 1
ATOM 732 N N . ARG A 1 95 ? -0.183 -3.829 7.430 1.00 90.19 95 ARG A N 1
ATOM 733 C CA . ARG A 1 95 ? 0.762 -3.773 8.560 1.00 90.19 95 ARG A CA 1
ATOM 734 C C . ARG A 1 95 ? 0.756 -2.410 9.241 1.00 90.19 95 ARG A C 1
ATOM 736 O O . ARG A 1 95 ? 0.662 -2.349 10.456 1.00 90.19 95 ARG A O 1
ATOM 743 N N . LEU A 1 96 ? 0.771 -1.323 8.469 1.00 87.12 96 LEU A N 1
ATOM 744 C CA . LEU A 1 96 ? 0.736 0.025 9.039 1.00 87.12 96 LEU A CA 1
ATOM 745 C C . LEU A 1 96 ? -0.567 0.304 9.810 1.00 87.12 96 LEU A C 1
ATOM 747 O O . LEU A 1 96 ? -0.543 0.977 10.840 1.00 87.12 96 LEU A O 1
ATOM 751 N N . ILE A 1 97 ? -1.702 -0.204 9.321 1.00 86.62 97 ILE A N 1
ATOM 752 C CA . ILE A 1 97 ? -2.987 -0.118 10.028 1.00 86.62 97 ILE A CA 1
ATOM 753 C C . ILE A 1 97 ? -2.947 -0.956 11.311 1.00 86.62 97 ILE A C 1
ATOM 755 O O . ILE A 1 97 ? -3.337 -0.464 12.367 1.00 86.62 97 ILE A O 1
ATOM 759 N N . ASP A 1 98 ? -2.446 -2.188 11.245 1.00 88.81 98 ASP A N 1
ATOM 760 C CA . ASP A 1 98 ? -2.345 -3.078 12.405 1.00 88.81 98 ASP A CA 1
ATOM 761 C C . ASP A 1 98 ? -1.401 -2.507 13.484 1.00 88.81 98 ASP A C 1
ATOM 763 O O . ASP A 1 98 ? -1.736 -2.523 14.670 1.00 88.81 98 ASP A O 1
ATOM 767 N N . ASP A 1 99 ? -0.281 -1.896 13.090 1.00 87.25 99 ASP A N 1
ATOM 768 C CA . ASP A 1 99 ? 0.647 -1.200 13.993 1.00 87.25 99 ASP A CA 1
ATOM 769 C C . ASP A 1 99 ? -0.017 0.004 14.676 1.00 87.25 99 ASP A C 1
ATOM 771 O O . ASP A 1 99 ? 0.196 0.262 15.862 1.00 87.25 99 ASP A O 1
ATOM 775 N N . ARG A 1 100 ? -0.870 0.743 13.955 1.00 82.62 100 ARG A N 1
ATOM 776 C CA . ARG A 1 100 ? -1.638 1.851 14.542 1.00 82.62 100 ARG A CA 1
ATOM 777 C C . ARG A 1 100 ? -2.697 1.365 15.521 1.00 82.62 100 ARG A C 1
ATOM 779 O O . ARG A 1 100 ? -2.822 1.959 16.585 1.00 82.62 100 ARG A O 1
ATOM 786 N N . LEU A 1 101 ? -3.426 0.306 15.180 1.00 83.31 101 LEU A N 1
ATOM 787 C CA . LEU A 1 101 ? -4.484 -0.252 16.027 1.00 83.31 101 LEU A CA 1
ATOM 788 C C . LEU A 1 101 ? -3.942 -0.992 17.256 1.00 83.31 101 LEU A C 1
ATOM 790 O O . LEU A 1 101 ? -4.640 -1.096 18.259 1.00 83.31 101 LEU A O 1
ATOM 794 N N . SER A 1 102 ? -2.716 -1.514 17.189 1.00 85.06 102 SER A N 1
ATOM 795 C CA . SER A 1 102 ? -2.058 -2.163 18.331 1.00 85.06 102 SER A CA 1
ATOM 796 C C . SER A 1 102 ? -1.439 -1.171 19.319 1.00 85.06 102 SER A C 1
ATOM 798 O O . SER A 1 102 ? -1.178 -1.536 20.467 1.00 85.06 102 SER A O 1
ATOM 800 N N . ARG A 1 103 ? -1.230 0.091 18.918 1.00 77.62 103 ARG A N 1
ATOM 801 C CA . ARG A 1 103 ? -0.769 1.139 19.831 1.00 77.62 103 ARG A CA 1
ATOM 802 C C . ARG A 1 103 ? -1.921 1.541 20.769 1.00 77.62 103 ARG A C 1
ATOM 804 O O . ARG A 1 103 ? -2.964 1.966 20.276 1.00 77.62 103 ARG A O 1
ATOM 811 N N . PRO A 1 104 ? -1.758 1.448 22.103 1.00 61.19 104 PRO A N 1
ATOM 812 C CA . PRO A 1 104 ? -2.799 1.869 23.036 1.00 61.19 104 PRO A CA 1
ATOM 813 C C . PRO A 1 104 ? -3.084 3.373 22.881 1.00 61.19 104 PRO A C 1
ATOM 815 O O . PRO A 1 104 ? -2.148 4.130 22.593 1.00 61.19 104 PRO A O 1
ATOM 818 N N . PRO A 1 105 ? -4.342 3.824 23.068 1.00 60.97 105 PRO A N 1
ATOM 819 C CA . PRO A 1 105 ? -4.636 5.249 23.154 1.00 60.97 105 PRO A CA 1
ATOM 820 C C . PRO A 1 105 ? -3.852 5.814 24.344 1.00 60.97 105 PRO A C 1
ATOM 822 O O . PRO A 1 105 ? -3.999 5.330 25.467 1.00 60.97 105 PRO A O 1
ATOM 825 N N . GLY A 1 106 ? -2.942 6.746 24.059 1.00 58.44 106 GLY A N 1
ATOM 826 C CA . GLY A 1 106 ? -2.202 7.491 25.078 1.00 58.44 106 GLY A CA 1
ATOM 827 C C . GLY A 1 106 ? -3.066 8.545 25.745 1.00 58.44 106 GLY A C 1
ATOM 828 O O . GLY A 1 106 ? -4.027 9.009 25.090 1.00 58.44 106 GLY A O 1
#

Secondary structure (DSSP, 8-state):
------PPP-------EEEEEEETTEEEEEEEEEEEE--TTS----EEEEEEEEEEE-SS-TT--PPPEEESEETTEE-SSHHHHHHHHHHHHHHHHHHHHHSPP-

Organism: NCBI:txid416943

Radius of gyration: 16.85 Å; Cα contacts (8 Å, |Δi|>4): 161; chains: 1; bounding box: 38×38×56 Å

Foldseek 3Di:
DDPDDDDDDDPDPFPWPWDWDDDPQKIKIKTKGWDFDDDPPDPDPTPIFIKIWIDIDHRDDPPPDDDTDIDQDAPPHGQPDRVSSRVRNVVVVNVVVVVVVPDDDD

pLDDT: mean 72.59, std 17.79, range [35.97, 92.12]

Nearest PDB structures (foldseek):
  7syz-assembly1_A  TM=4.211E-01  e=7.378E+00  Henipavirus hendraense
  7syy-assembly1_A  TM=4.243E-01  e=8.758E+00  Henipavirus hendraense

Mean predicted aligned error: 11.21 Å

Sequence (106 aa):
MTLMRKRVSLDAVGQHMNRTYEYRGYRLDVSVEALCFGQAGRTMLARRRYIAVVRFVAAHDATAEFPTMRLDEAGGQPFASEVDALMGGYSAGQRLIDDRLSRPPG

Solvent-accessible surface area (backbone atoms only — not comparable to full-atom values): 6448 Å² total; per-residue (Å²): 135,84,84,76,78,81,76,81,84,74,93,65,94,42,73,65,56,64,49,77,45,79,56,98,72,34,36,39,41,25,32,26,48,53,45,72,54,63,65,93,90,57,98,55,81,56,54,67,44,26,30,9,36,29,37,66,46,63,72,76,48,93,78,64,84,64,76,74,44,77,37,52,50,53,95,92,38,66,30,88,38,64,66,49,16,40,52,44,28,47,51,54,50,50,50,55,50,50,56,56,71,69,49,74,90,126